Protein AF-A0A0K1Q0U0-F1 (afdb_monomer)

Secondary structure (DSSP, 8-state):
-EEEHHHHHHHHHHHHTS-HHHHHT-EEEEETTEEEEES-TTTS---TTPBPEEEETTEEEEEEETT---SS-HHHHHHHHHHHHTTPPSSEEEETTTTEEEEGGG-EE--HHHHHHHHHHHT-

InterPro domains:
  IPR045548 MoxR-vWA-beta-propeller ternary system domain bpX5 [PF19921] (3-120)

Mean predicted aligned error: 3.36 Å

Sequence (124 aa):
MFGFGDVARSLAERLLARDDAALATLRGLSWADGLLVLGPTVDLPWADGVSYLGQDPQAPRLLLPTQVRPDVPLDAFERALVRQAGNIEPPLAVLSNPPRLVSVVSARSIARSRLVAWLAEWAS

Organism: NCBI:txid1391654

Foldseek 3Di:
DKDWAVQQLQQLVLLLVDDQVLLQQKWWDDDQTMIDIDHPPVSRRDTPPDFAWDADPLQNQETEGPVDDDPDRNVVVNVVVVVVCPPQGTSWYFDVDPTDTHHCVPIHRGGSVVSVVSSVSNVD

Nearest PDB structures (foldseek):
  8vc2-assembly1_A  TM=5.690E-01  e=4.094E+00  Bombyx mori

Radius of gyration: 14.57 Å; Cα contacts (8 Å, |Δi|>4): 194; chains: 1; bounding box: 37×29×38 Å

pLDDT: mean 92.87, std 4.91, range [60.44, 97.5]

Solvent-accessible surface area (backbone atoms only — not comparable to full-atom va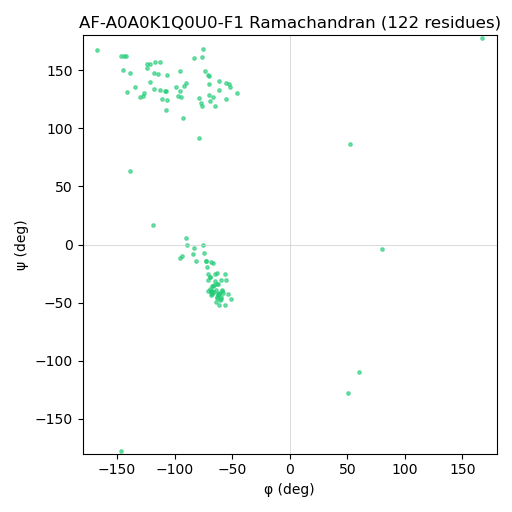lues): 7056 Å² total; per-residue (Å²): 60,33,24,49,53,71,33,20,50,55,39,50,55,53,52,68,74,48,56,70,71,66,30,50,70,25,29,32,49,75,56,93,55,31,34,35,45,46,60,57,80,88,73,52,71,84,53,77,82,52,46,48,56,41,71,42,92,64,26,73,54,35,27,39,40,74,90,59,79,73,98,56,61,52,52,62,51,42,55,52,50,53,60,73,50,59,90,60,57,66,41,30,36,49,41,78,83,73,79,44,81,42,52,55,69,77,43,39,65,40,48,71,70,59,53,53,51,54,54,54,63,64,76,110

Structure (mmCIF, N/CA/C/O backbone):
data_AF-A0A0K1Q0U0-F1
#
_entry.id   AF-A0A0K1Q0U0-F1
#
loop_
_atom_site.group_PDB
_atom_site.id
_atom_site.type_symbol
_atom_site.label_atom_id
_atom_site.label_alt_id
_atom_site.label_comp_id
_atom_site.label_asym_id
_atom_site.label_entity_id
_atom_site.label_seq_id
_atom_site.pdbx_PDB_ins_code
_atom_site.Cartn_x
_atom_site.Cartn_y
_atom_site.Cartn_z
_atom_site.occupancy
_atom_site.B_iso_or_equiv
_atom_site.auth_seq_id
_atom_site.auth_comp_id
_atom_site.auth_asym_id
_atom_site.auth_atom_id
_atom_site.pdbx_PDB_model_num
ATOM 1 N N . MET A 1 1 ? -0.386 4.360 -0.009 1.00 94.56 1 MET A N 1
ATOM 2 C CA . MET A 1 1 ? -1.398 4.194 -1.074 1.00 94.56 1 MET A CA 1
ATOM 3 C C . MET A 1 1 ? -1.344 2.774 -1.611 1.00 94.56 1 MET A C 1
ATOM 5 O O . MET A 1 1 ? -0.327 2.116 -1.422 1.00 94.56 1 MET A O 1
ATOM 9 N N . PHE A 1 2 ? -2.392 2.305 -2.275 1.00 95.94 2 PHE A N 1
ATOM 10 C CA . PHE A 1 2 ? -2.381 1.032 -2.991 1.00 95.94 2 PHE A CA 1
ATOM 11 C C . PHE A 1 2 ? -3.251 1.096 -4.246 1.00 95.94 2 PHE A C 1
ATOM 13 O O . PHE A 1 2 ? -4.111 1.970 -4.371 1.00 95.94 2 PHE A O 1
ATOM 20 N N . GLY A 1 3 ? -3.033 0.145 -5.146 1.00 95.00 3 GLY A N 1
ATOM 21 C CA . GLY A 1 3 ? -3.866 -0.091 -6.317 1.00 95.00 3 GLY A CA 1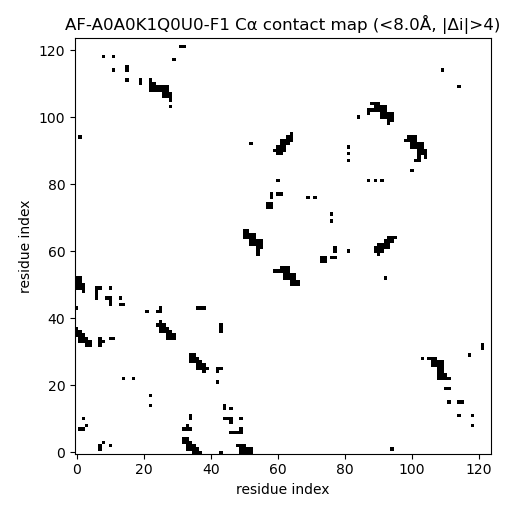
ATOM 22 C C . GLY A 1 3 ? -3.975 -1.579 -6.628 1.00 95.00 3 GLY A C 1
ATOM 23 O O . GLY A 1 3 ? -3.149 -2.378 -6.175 1.00 95.00 3 GLY A O 1
ATOM 24 N N . PHE A 1 4 ? -4.981 -1.922 -7.428 1.00 94.31 4 PHE A N 1
ATOM 25 C CA . PHE A 1 4 ? -5.180 -3.248 -8.010 1.00 94.31 4 PHE A CA 1
ATOM 26 C C . PHE A 1 4 ? -5.200 -3.158 -9.543 1.00 94.31 4 PHE A C 1
ATOM 28 O O . PHE A 1 4 ? -5.517 -2.099 -10.087 1.00 94.31 4 PHE A O 1
ATOM 35 N N . GLY A 1 5 ? -4.874 -4.252 -10.235 1.00 93.44 5 GLY A N 1
ATOM 36 C CA . GLY A 1 5 ? -4.943 -4.363 -11.697 1.00 93.44 5 GLY A CA 1
ATOM 37 C C . GLY A 1 5 ? -4.237 -3.210 -12.418 1.00 93.44 5 GLY A C 1
ATOM 38 O O . GLY A 1 5 ? -3.095 -2.873 -12.100 1.00 93.44 5 GLY A O 1
ATOM 39 N N . ASP A 1 6 ? -4.944 -2.561 -13.344 1.00 93.62 6 ASP A N 1
ATOM 40 C CA . ASP A 1 6 ? -4.421 -1.438 -14.133 1.00 93.62 6 ASP A CA 1
ATOM 41 C C . ASP A 1 6 ? -3.967 -0.246 -13.277 1.00 93.62 6 ASP A C 1
ATOM 43 O O . ASP A 1 6 ? -3.004 0.439 -13.625 1.00 93.62 6 ASP A O 1
ATOM 47 N N . VAL A 1 7 ? -4.596 -0.016 -12.119 1.00 94.75 7 VAL A N 1
ATOM 48 C CA . VAL A 1 7 ? -4.164 1.032 -11.180 1.00 94.75 7 VAL A CA 1
ATOM 49 C C . VAL A 1 7 ? -2.807 0.675 -10.577 1.00 94.75 7 VAL A C 1
ATOM 51 O O . VAL A 1 7 ? -1.934 1.534 -10.461 1.00 94.75 7 VAL A O 1
ATOM 54 N N . ALA A 1 8 ? -2.597 -0.595 -10.214 1.00 95.06 8 ALA A N 1
ATOM 55 C CA . ALA A 1 8 ? -1.307 -1.062 -9.706 1.00 95.06 8 ALA A CA 1
ATOM 56 C C . ALA A 1 8 ? -0.209 -0.945 -10.770 1.00 95.06 8 ALA A C 1
ATOM 58 O O . ALA A 1 8 ? 0.907 -0.521 -10.462 1.00 95.06 8 ALA A O 1
ATOM 59 N N . ARG A 1 9 ? -0.542 -1.256 -12.027 1.00 94.12 9 ARG A N 1
ATOM 60 C CA . ARG A 1 9 ? 0.352 -1.065 -13.171 1.00 94.12 9 ARG A CA 1
ATOM 61 C C . ARG A 1 9 ? 0.712 0.407 -13.369 1.00 94.12 9 ARG A C 1
ATOM 63 O O . ARG A 1 9 ? 1.896 0.732 -13.404 1.00 94.12 9 ARG A O 1
ATOM 70 N N . SER A 1 10 ? -0.277 1.299 -13.440 1.00 94.81 10 SER A N 1
ATOM 71 C CA . SER A 1 10 ? -0.037 2.740 -13.596 1.00 94.81 10 SER A CA 1
ATOM 72 C C . SER A 1 10 ? 0.817 3.296 -12.450 1.00 94.81 10 SER A C 1
ATOM 74 O O . SER A 1 10 ? 1.731 4.093 -12.666 1.00 94.81 10 SER A O 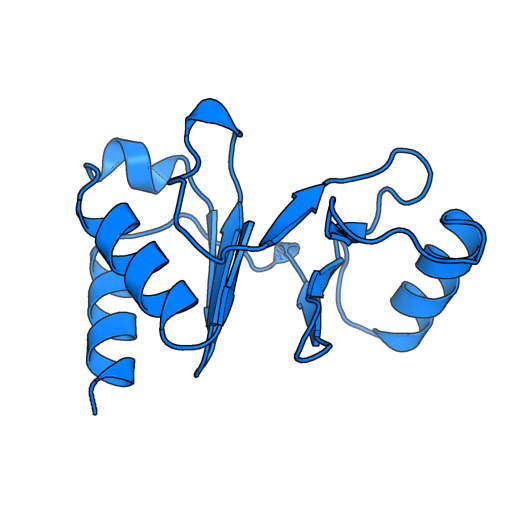1
ATOM 76 N N . LEU A 1 11 ? 0.579 2.822 -11.223 1.00 95.88 11 LEU A N 1
ATOM 77 C CA . LEU A 1 11 ? 1.385 3.168 -10.056 1.00 95.88 11 LEU A CA 1
ATOM 78 C C . LEU A 1 11 ? 2.846 2.712 -10.205 1.00 95.88 11 LEU A C 1
ATOM 80 O O . LEU A 1 11 ? 3.763 3.478 -9.904 1.00 95.88 11 LEU A O 1
ATOM 84 N N . ALA A 1 12 ? 3.078 1.493 -10.693 1.00 95.75 12 ALA A N 1
ATOM 85 C CA . ALA A 1 12 ? 4.419 0.976 -10.950 1.00 95.75 12 ALA A CA 1
ATOM 86 C C . ALA A 1 12 ? 5.144 1.743 -12.069 1.00 95.75 12 ALA A C 1
ATOM 88 O O . ALA A 1 12 ? 6.320 2.069 -11.921 1.00 95.75 12 ALA A O 1
ATOM 89 N N . GLU A 1 13 ? 4.454 2.102 -13.150 1.00 94.75 13 GLU A N 1
ATOM 90 C CA . GLU A 1 13 ? 5.013 2.927 -14.229 1.00 94.75 13 GLU A CA 1
ATOM 91 C C . GLU A 1 13 ? 5.437 4.315 -13.712 1.00 94.75 13 GLU A C 1
ATOM 93 O O . GLU A 1 13 ? 6.543 4.780 -13.999 1.00 94.75 13 GLU A O 1
ATOM 98 N N . ARG A 1 14 ? 4.619 4.953 -12.860 1.00 95.50 14 ARG A N 1
ATOM 99 C CA . ARG A 1 14 ? 4.972 6.237 -12.224 1.00 95.50 14 ARG A CA 1
ATOM 100 C C . ARG A 1 14 ? 6.140 6.121 -11.248 1.00 95.50 14 ARG A C 1
ATOM 102 O O . ARG A 1 14 ? 6.956 7.036 -11.168 1.00 95.50 14 ARG A O 1
ATOM 109 N N . LEU A 1 15 ? 6.245 5.012 -10.518 1.00 96.38 15 LEU A N 1
ATOM 110 C CA . LEU A 1 15 ? 7.416 4.719 -9.690 1.00 96.38 15 LEU A CA 1
ATOM 111 C C . LEU A 1 15 ? 8.677 4.576 -10.554 1.00 96.38 15 LEU A C 1
ATOM 113 O O . LEU A 1 15 ? 9.698 5.176 -10.232 1.00 96.38 15 LEU A O 1
ATOM 117 N N . LEU A 1 16 ? 8.612 3.849 -11.673 1.00 96.25 16 LEU A N 1
ATOM 118 C CA . LEU A 1 16 ? 9.751 3.678 -12.583 1.00 96.25 16 LEU A CA 1
ATOM 119 C C . LEU A 1 16 ? 10.233 4.988 -13.223 1.00 96.25 16 LEU A C 1
ATOM 121 O O . LEU A 1 16 ? 11.402 5.076 -13.593 1.00 96.25 16 LEU A O 1
ATOM 125 N N . ALA A 1 17 ? 9.376 6.002 -13.328 1.00 95.25 17 ALA A N 1
ATOM 126 C CA . ALA A 1 17 ? 9.765 7.327 -13.808 1.00 95.25 17 ALA A CA 1
ATOM 127 C C . ALA A 1 17 ? 10.605 8.136 -12.795 1.00 95.25 17 ALA A C 1
ATOM 129 O O . ALA A 1 17 ? 11.201 9.145 -13.169 1.00 95.25 17 ALA A O 1
ATOM 130 N N . ARG A 1 18 ? 10.663 7.722 -11.521 1.00 95.00 18 ARG A N 1
ATOM 131 C CA . ARG A 1 18 ? 11.498 8.354 -10.482 1.00 95.00 18 ARG A CA 1
ATOM 132 C C . ARG A 1 18 ? 12.925 7.823 -10.549 1.00 95.00 18 ARG A C 1
ATOM 134 O O . ARG A 1 18 ? 13.144 6.744 -11.088 1.00 95.00 18 ARG A O 1
ATOM 141 N N . ASP A 1 19 ? 13.889 8.544 -9.984 1.00 96.19 19 ASP A N 1
ATOM 142 C CA . ASP A 1 19 ? 15.252 8.032 -9.815 1.00 96.19 19 ASP A CA 1
ATOM 143 C C . ASP A 1 19 ? 15.353 7.003 -8.670 1.00 96.19 19 ASP A C 1
ATOM 145 O O . ASP A 1 19 ? 14.430 6.816 -7.873 1.00 96.19 19 ASP A O 1
ATOM 149 N N . ASP A 1 20 ? 16.485 6.302 -8.598 1.00 96.44 20 ASP A N 1
ATOM 150 C CA . ASP A 1 20 ? 16.685 5.228 -7.622 1.00 96.44 20 ASP A CA 1
ATOM 151 C C . ASP A 1 20 ? 16.785 5.743 -6.178 1.00 96.44 20 ASP A C 1
ATOM 153 O O . ASP A 1 20 ? 16.389 5.037 -5.250 1.00 96.44 20 ASP A O 1
ATOM 157 N N . ALA A 1 21 ? 17.254 6.978 -5.972 1.00 94.94 21 ALA A N 1
ATOM 158 C CA . ALA A 1 21 ? 17.313 7.583 -4.644 1.00 94.94 21 ALA A CA 1
ATOM 159 C C . ALA A 1 21 ? 15.899 7.859 -4.112 1.00 94.94 21 ALA A C 1
ATOM 161 O O . ALA A 1 21 ? 15.583 7.520 -2.973 1.00 94.94 21 ALA A O 1
ATOM 162 N N . ALA A 1 22 ? 15.025 8.394 -4.961 1.00 94.50 22 ALA A N 1
ATOM 163 C CA . ALA A 1 22 ? 13.625 8.656 -4.674 1.00 94.50 22 ALA A CA 1
ATOM 164 C C . ALA A 1 22 ? 12.793 7.373 -4.533 1.00 94.50 22 ALA A C 1
ATOM 166 O O . ALA A 1 22 ? 11.786 7.377 -3.830 1.00 94.50 22 ALA A O 1
ATOM 167 N N . LEU A 1 23 ? 13.179 6.277 -5.192 1.00 96.12 23 LEU A N 1
ATOM 168 C CA . LEU A 1 23 ? 12.583 4.959 -4.954 1.00 96.12 23 LEU A CA 1
ATOM 169 C C . LEU A 1 23 ? 12.996 4.389 -3.594 1.00 96.12 23 LEU A C 1
ATOM 171 O O . LEU A 1 23 ? 12.160 3.825 -2.887 1.00 96.12 23 LEU A O 1
ATOM 175 N N . ALA A 1 24 ? 14.257 4.575 -3.202 1.00 94.81 24 ALA A N 1
ATOM 176 C CA . ALA A 1 24 ? 14.791 4.026 -1.963 1.00 94.81 24 ALA A CA 1
ATOM 177 C C . ALA A 1 24 ? 14.138 4.616 -0.697 1.00 94.81 24 ALA A C 1
ATOM 179 O O . ALA A 1 24 ? 14.091 3.929 0.329 1.00 94.81 24 ALA A O 1
ATOM 180 N N . THR A 1 25 ? 13.600 5.844 -0.764 1.00 95.25 25 THR A N 1
ATOM 181 C CA . THR A 1 25 ? 12.843 6.468 0.344 1.00 95.25 25 THR A CA 1
ATOM 182 C C . THR A 1 25 ? 11.464 5.841 0.558 1.00 95.25 25 THR A C 1
ATOM 184 O O . THR A 1 25 ? 10.877 5.972 1.635 1.00 95.25 25 THR A O 1
ATOM 187 N N . LEU A 1 26 ? 10.948 5.131 -0.446 1.00 97.00 26 LEU A N 1
ATOM 188 C CA . LEU A 1 26 ? 9.657 4.467 -0.406 1.00 97.00 26 LEU A CA 1
ATOM 189 C C . LEU A 1 26 ? 9.819 3.004 0.002 1.00 97.00 26 LEU A C 1
ATOM 191 O O . LEU A 1 26 ? 10.810 2.340 -0.305 1.00 97.00 26 LEU A O 1
ATOM 195 N N . ARG A 1 27 ? 8.798 2.469 0.669 1.00 97.50 27 ARG A N 1
ATOM 196 C CA . ARG A 1 27 ? 8.660 1.036 0.942 1.00 97.50 27 ARG A CA 1
ATOM 197 C C . ARG A 1 27 ? 7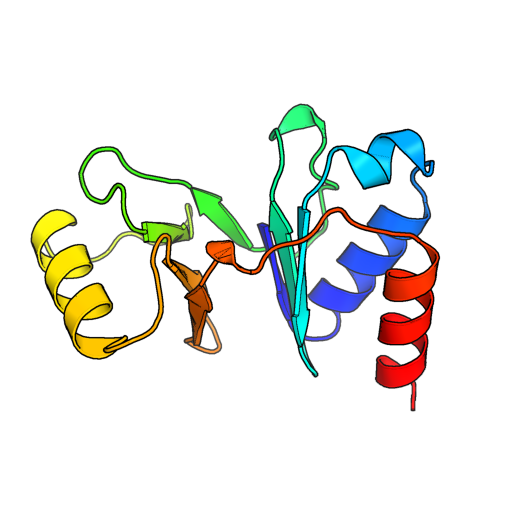.449 0.483 0.214 1.00 97.50 27 ARG A C 1
ATOM 199 O O . ARG A 1 27 ? 6.445 1.174 0.089 1.00 97.50 27 ARG A O 1
ATOM 206 N N . GLY A 1 28 ? 7.512 -0.764 -0.226 1.00 96.69 28 GLY A N 1
ATOM 207 C CA . GLY A 1 28 ? 6.429 -1.382 -0.973 1.00 96.69 28 GLY A CA 1
ATOM 208 C C . GLY A 1 28 ? 6.193 -2.846 -0.643 1.00 96.69 28 GLY A C 1
ATOM 209 O O . GLY A 1 28 ? 7.046 -3.532 -0.071 1.00 96.69 28 GLY A O 1
ATOM 210 N N . LEU A 1 29 ? 5.002 -3.291 -1.027 1.00 96.19 29 LEU A N 1
ATOM 211 C CA . LEU A 1 29 ? 4.565 -4.679 -1.075 1.00 96.19 29 LEU A CA 1
ATOM 212 C C . LEU A 1 29 ? 3.851 -4.903 -2.397 1.00 96.19 29 LEU A C 1
ATOM 214 O O . LEU A 1 29 ? 3.022 -4.083 -2.786 1.00 96.19 29 LEU A O 1
ATOM 218 N N . SER A 1 30 ? 4.145 -6.014 -3.054 1.00 94.50 30 SER A N 1
ATOM 219 C CA . SER A 1 30 ? 3.458 -6.429 -4.268 1.00 94.50 30 SER A CA 1
ATOM 220 C C . SER A 1 30 ? 2.883 -7.828 -4.103 1.00 94.50 30 SER A C 1
ATOM 222 O O . SER A 1 30 ? 3.329 -8.620 -3.270 1.00 94.50 30 SER A O 1
ATOM 224 N N . TRP A 1 31 ? 1.855 -8.108 -4.887 1.00 92.38 31 TRP A N 1
ATOM 225 C CA . TRP A 1 31 ? 1.249 -9.422 -5.055 1.00 92.38 31 TRP A CA 1
ATOM 226 C C . TRP A 1 31 ? 0.746 -9.534 -6.503 1.00 92.38 31 TRP A C 1
ATOM 228 O O . TRP A 1 31 ? 0.975 -8.624 -7.300 1.00 92.38 31 TRP A O 1
ATOM 238 N N . ALA A 1 32 ? 0.102 -10.646 -6.866 1.00 89.69 32 ALA A N 1
ATOM 239 C CA . ALA A 1 32 ? -0.225 -10.962 -8.262 1.00 89.69 32 ALA A CA 1
ATOM 240 C C . ALA A 1 32 ? -0.990 -9.844 -9.001 1.00 89.69 32 ALA A C 1
ATOM 242 O O . ALA A 1 32 ? -0.671 -9.525 -10.139 1.00 89.69 32 ALA A O 1
ATOM 243 N N . ASP A 1 3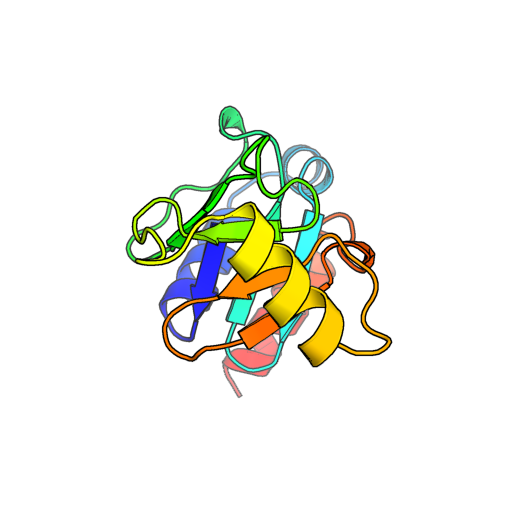3 ? -1.972 -9.221 -8.348 1.00 90.62 33 ASP A N 1
ATOM 244 C CA . ASP A 1 33 ? -2.860 -8.222 -8.948 1.00 90.62 33 ASP A CA 1
ATOM 245 C C . ASP A 1 33 ? -2.768 -6.849 -8.274 1.00 90.62 33 ASP A C 1
ATOM 247 O O . ASP A 1 33 ? -3.675 -6.035 -8.443 1.00 90.62 33 ASP A O 1
ATOM 251 N N . GLY A 1 34 ? -1.725 -6.558 -7.492 1.00 94.12 34 GLY A N 1
ATOM 252 C CA . GLY A 1 34 ? -1.674 -5.268 -6.816 1.00 94.12 34 GLY A CA 1
ATOM 253 C C . GLY A 1 34 ? -0.357 -4.867 -6.177 1.00 94.12 34 GLY A C 1
ATOM 254 O O . GLY A 1 34 ? 0.590 -5.645 -6.037 1.00 94.12 34 GLY A O 1
ATOM 255 N N . LEU A 1 35 ? -0.327 -3.586 -5.822 1.00 95.62 35 LEU A N 1
ATOM 256 C CA . LEU A 1 35 ? 0.846 -2.887 -5.327 1.00 95.62 35 LEU A CA 1
ATOM 257 C C . LEU A 1 35 ? 0.436 -1.926 -4.211 1.00 95.62 35 LEU A C 1
ATOM 259 O O . LEU A 1 35 ? -0.489 -1.127 -4.363 1.00 95.62 35 LEU A O 1
ATOM 263 N N . LEU A 1 36 ? 1.156 -1.982 -3.096 1.00 96.69 36 LEU A N 1
ATOM 264 C CA . LEU A 1 36 ? 1.042 -1.067 -1.969 1.00 96.69 36 LEU A CA 1
ATOM 265 C C . LEU A 1 36 ? 2.363 -0.324 -1.793 1.00 96.69 36 LEU A C 1
ATOM 267 O O . LEU A 1 36 ? 3.432 -0.929 -1.791 1.00 96.69 36 LEU A O 1
ATOM 271 N N . VAL A 1 37 ? 2.271 0.992 -1.612 1.00 97.00 37 VAL A N 1
ATOM 272 C CA . VAL A 1 37 ? 3.404 1.910 -1.461 1.00 97.00 37 VAL A CA 1
ATOM 273 C C . VAL A 1 37 ? 3.224 2.732 -0.190 1.00 97.00 37 VAL A C 1
ATOM 275 O O . VAL A 1 37 ? 2.169 3.328 0.051 1.00 97.00 37 VAL A O 1
ATOM 278 N N . LEU A 1 38 ? 4.275 2.775 0.619 1.00 96.38 38 LEU A N 1
ATOM 279 C CA . LEU A 1 38 ? 4.379 3.489 1.883 1.00 96.38 38 LEU A CA 1
ATOM 280 C C . LEU A 1 38 ? 5.537 4.473 1.804 1.00 96.38 38 LEU A C 1
ATOM 282 O O . LEU A 1 38 ? 6.613 4.146 1.311 1.00 96.38 38 LEU A O 1
ATOM 286 N N . GLY A 1 39 ? 5.336 5.656 2.358 1.00 94.06 39 GLY A N 1
ATOM 287 C CA . GLY A 1 39 ? 6.351 6.692 2.411 1.00 94.06 39 GLY A CA 1
ATOM 288 C C . GLY A 1 39 ? 5.733 8.026 2.809 1.00 94.06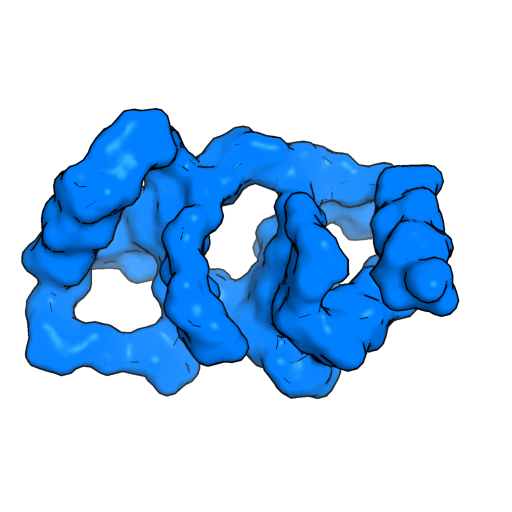 39 GLY A C 1
ATOM 289 O O . GLY A 1 39 ? 4.513 8.095 3.004 1.00 94.06 39 GLY A O 1
ATOM 290 N N . PRO A 1 40 ? 6.557 9.073 2.939 1.00 90.00 40 PRO A N 1
ATOM 291 C CA . PRO A 1 40 ? 6.076 10.430 3.147 1.00 90.00 40 PRO A CA 1
ATOM 292 C C . PRO A 1 40 ? 5.102 10.835 2.039 1.00 90.00 40 PRO A C 1
ATOM 294 O O . PRO A 1 40 ? 5.346 10.565 0.865 1.00 90.00 40 PRO A O 1
ATOM 297 N N . THR A 1 41 ? 4.017 11.527 2.391 1.00 87.12 41 THR A N 1
ATOM 298 C CA . THR A 1 41 ? 2.998 11.973 1.422 1.00 87.12 41 THR A CA 1
ATOM 299 C C . THR A 1 41 ? 3.587 12.801 0.275 1.00 87.12 41 THR A C 1
ATOM 301 O O . THR A 1 41 ? 3.079 12.749 -0.838 1.00 87.12 41 THR A O 1
ATOM 304 N N . VAL A 1 42 ? 4.674 13.535 0.527 1.00 87.88 42 VAL A N 1
ATOM 305 C CA . VAL A 1 42 ? 5.380 14.341 -0.484 1.00 87.88 42 VAL A CA 1
ATOM 306 C C . VAL A 1 42 ? 6.140 13.499 -1.516 1.00 87.88 42 VAL A C 1
ATOM 308 O O . VAL A 1 42 ? 6.327 13.943 -2.645 1.00 87.88 42 VAL A O 1
ATOM 311 N N . ASP A 1 43 ? 6.530 12.275 -1.155 1.00 89.19 43 ASP A N 1
ATOM 312 C CA . ASP A 1 43 ? 7.295 11.362 -2.014 1.00 89.19 43 ASP A CA 1
ATOM 313 C C . ASP A 1 43 ? 6.402 10.368 -2.760 1.00 89.19 43 ASP A C 1
ATOM 315 O O . ASP A 1 43 ? 6.849 9.667 -3.671 1.00 89.19 43 ASP A O 1
ATOM 319 N N . LEU A 1 44 ? 5.131 10.297 -2.368 1.00 89.25 44 LEU A N 1
ATOM 320 C CA . LEU A 1 44 ? 4.154 9.378 -2.917 1.00 89.25 44 LEU A CA 1
ATOM 321 C C . LEU A 1 44 ? 3.837 9.718 -4.392 1.00 89.25 44 LEU A C 1
ATOM 323 O O . LEU A 1 44 ? 3.470 10.852 -4.704 1.00 89.25 44 LEU A O 1
ATOM 327 N N . PRO A 1 45 ? 3.938 8.746 -5.318 1.00 86.50 45 PRO A N 1
ATOM 328 C CA . PRO A 1 45 ? 3.636 8.963 -6.729 1.00 86.50 45 PRO A CA 1
ATOM 329 C C . PRO A 1 45 ? 2.122 8.945 -6.941 1.00 86.50 45 PRO A C 1
ATOM 331 O O . PRO A 1 45 ? 1.525 7.890 -7.144 1.00 86.50 45 PRO A O 1
ATOM 33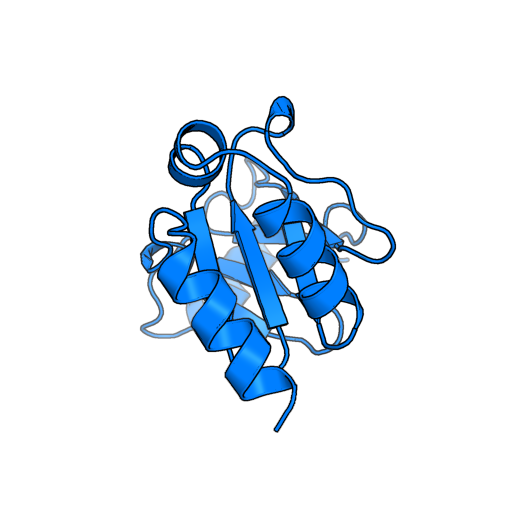4 N N . TRP A 1 46 ? 1.496 10.120 -6.861 1.00 85.19 46 TRP A N 1
ATOM 335 C CA . TRP A 1 46 ? 0.077 10.313 -7.170 1.00 85.19 46 TRP A CA 1
ATOM 336 C C . TRP A 1 46 ? -0.273 9.595 -8.471 1.00 85.19 46 TRP A C 1
ATOM 338 O O . TRP A 1 46 ? 0.444 9.766 -9.454 1.00 85.19 46 TRP A O 1
ATOM 348 N N . ALA A 1 47 ? -1.336 8.795 -8.478 1.00 87.69 47 ALA A N 1
ATOM 349 C CA . ALA A 1 47 ? -1.840 8.100 -9.656 1.00 87.69 47 ALA A CA 1
ATOM 350 C C . ALA A 1 47 ? -3.367 8.034 -9.598 1.00 87.69 47 ALA A C 1
ATOM 352 O O . ALA A 1 47 ? -3.948 8.011 -8.512 1.00 87.69 47 ALA A O 1
ATOM 353 N N . ASP A 1 48 ? -4.018 8.019 -10.755 1.00 89.12 48 ASP A N 1
ATOM 354 C CA . ASP A 1 48 ? -5.475 7.965 -10.803 1.00 89.12 48 ASP A CA 1
ATOM 355 C C . ASP A 1 48 ? -5.971 6.588 -10.348 1.00 89.12 48 ASP A C 1
ATOM 357 O O . ASP A 1 48 ? -5.389 5.555 -10.677 1.00 89.12 48 ASP A O 1
ATOM 361 N N . GLY A 1 49 ? -7.038 6.576 -9.548 1.00 91.00 49 GLY A N 1
ATOM 362 C CA . GLY A 1 49 ? -7.653 5.347 -9.038 1.00 91.00 49 GLY A CA 1
ATOM 363 C C . GLY A 1 49 ? -6.958 4.703 -7.833 1.00 91.00 49 GLY A C 1
ATOM 364 O O . GLY A 1 49 ? -7.489 3.731 -7.295 1.00 91.00 49 GLY A O 1
ATOM 365 N N . VAL A 1 50 ? -5.815 5.219 -7.360 1.00 93.69 50 VAL A N 1
ATOM 366 C CA . VAL A 1 50 ? -5.188 4.685 -6.137 1.00 93.69 50 VAL A CA 1
ATOM 367 C C . VAL A 1 50 ? -6.004 5.037 -4.902 1.00 93.69 50 VAL A C 1
ATOM 369 O O . VAL A 1 50 ? -6.560 6.127 -4.770 1.00 93.69 50 VAL A O 1
ATOM 372 N N . SER A 1 51 ? -6.009 4.116 -3.948 1.00 94.19 51 SER A N 1
ATOM 373 C CA . SER A 1 51 ? -6.584 4.335 -2.628 1.00 94.19 51 SER A CA 1
ATOM 374 C C . SER A 1 51 ? -5.504 4.773 -1.644 1.00 94.19 51 SER A C 1
ATOM 376 O O . SER A 1 51 ? -4.426 4.174 -1.545 1.00 94.19 51 SER A O 1
ATOM 378 N N . TYR A 1 52 ? -5.788 5.831 -0.889 1.00 93.31 52 TYR A N 1
ATOM 379 C CA . TYR A 1 52 ? -4.880 6.359 0.124 1.00 93.31 52 TYR A CA 1
ATOM 380 C C . TYR A 1 52 ? -5.152 5.700 1.464 1.00 93.31 52 TYR A C 1
ATOM 382 O O . TYR A 1 52 ? -6.298 5.477 1.840 1.00 93.31 52 TYR A O 1
ATOM 390 N N . LEU A 1 53 ? -4.070 5.389 2.168 1.00 94.31 53 LEU A N 1
ATOM 391 C CA . LEU A 1 53 ? -4.118 4.776 3.482 1.00 94.31 53 LEU A CA 1
ATOM 392 C C . LEU A 1 53 ? -3.594 5.774 4.505 1.00 94.31 53 LEU A C 1
ATOM 394 O O . LEU A 1 53 ? -2.536 6.366 4.285 1.00 94.31 53 LEU A O 1
ATOM 398 N N . GLY A 1 54 ? -4.323 5.934 5.602 1.00 93.00 54 GLY A N 1
ATOM 399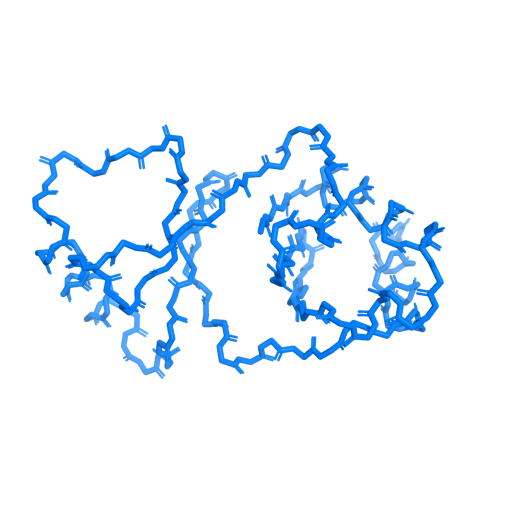 C CA . GLY A 1 54 ? -3.942 6.748 6.748 1.00 93.00 54 GLY A CA 1
ATOM 400 C C . GLY A 1 54 ? -3.943 5.913 8.021 1.00 93.00 54 GLY A C 1
ATOM 401 O O . GLY A 1 54 ? -4.674 4.931 8.130 1.00 93.00 54 GLY A O 1
ATOM 402 N N . GLN A 1 55 ? -3.107 6.301 8.976 1.00 93.00 55 GLN A N 1
ATOM 403 C CA . GLN A 1 55 ? -3.140 5.753 10.326 1.00 93.00 55 GLN A CA 1
ATOM 404 C C . GLN A 1 55 ? -3.945 6.708 11.205 1.00 93.00 55 GLN A C 1
ATOM 406 O O . GLN A 1 55 ? -3.674 7.909 11.215 1.00 93.00 55 GLN A O 1
ATOM 411 N N . ASP A 1 56 ? -4.933 6.177 11.919 1.00 92.81 56 ASP A N 1
ATOM 412 C CA . ASP A 1 56 ? -5.742 6.947 12.862 1.00 92.81 56 ASP A CA 1
ATOM 413 C C . ASP A 1 56 ? -5.220 6.716 14.293 1.00 92.81 56 ASP A C 1
ATOM 415 O O . ASP A 1 56 ? -4.961 5.563 14.653 1.00 92.81 56 ASP A O 1
ATOM 419 N N . PRO A 1 57 ? -5.069 7.756 15.136 1.00 92.81 57 PRO A N 1
ATOM 420 C CA . PRO A 1 57 ? -4.656 7.589 16.531 1.00 92.81 57 PRO A CA 1
ATOM 421 C C . PRO A 1 57 ? -5.550 6.647 17.356 1.00 92.81 57 PRO A C 1
ATOM 423 O O . PRO A 1 57 ? -5.077 6.069 18.332 1.00 92.81 57 PRO A O 1
ATOM 426 N N . GLN A 1 58 ? -6.824 6.482 16.983 1.00 93.50 58 GLN A N 1
ATOM 427 C CA . GLN A 1 58 ? -7.767 5.564 17.632 1.00 93.50 58 GLN A CA 1
ATOM 428 C C . GLN A 1 58 ? -7.619 4.105 17.167 1.00 93.50 58 GLN A C 1
ATOM 430 O O . GLN A 1 58 ? -8.161 3.209 17.813 1.00 93.50 58 GLN A O 1
ATOM 435 N N . ALA A 1 59 ? -6.899 3.863 16.067 1.00 94.88 59 ALA A N 1
ATOM 436 C CA . ALA A 1 59 ? -6.599 2.539 15.522 1.00 94.88 59 ALA A CA 1
ATOM 437 C C . ALA A 1 59 ? -5.133 2.464 15.031 1.00 94.88 59 ALA A C 1
ATOM 439 O O . ALA A 1 59 ? -4.876 2.283 13.835 1.00 94.88 59 ALA A O 1
ATOM 440 N N . PRO A 1 60 ? -4.140 2.617 15.932 1.00 95.25 60 PRO A N 1
ATOM 441 C CA . PRO A 1 60 ? -2.728 2.741 15.566 1.00 95.25 60 PRO A CA 1
ATOM 442 C C . PRO A 1 60 ? -2.132 1.471 14.938 1.00 95.25 60 PRO A C 1
ATOM 444 O O . PRO A 1 60 ? -1.067 1.516 14.326 1.00 95.25 60 PRO A O 1
ATOM 447 N N . ARG A 1 61 ? -2.778 0.314 15.061 1.00 96.38 61 ARG A N 1
ATOM 448 C CA . ARG A 1 61 ? -2.345 -0.949 14.449 1.00 96.38 61 ARG A CA 1
ATOM 449 C C . ARG A 1 61 ? -2.915 -1.135 13.049 1.00 96.38 61 ARG A C 1
ATOM 451 O O . ARG A 1 61 ? -2.605 -2.148 12.422 1.00 96.38 61 ARG A O 1
ATOM 458 N N . LEU A 1 62 ? -3.713 -0.193 12.547 1.00 96.06 62 LEU A N 1
ATOM 459 C CA . LEU A 1 62 ? -4.288 -0.240 11.211 1.00 96.06 62 LEU A CA 1
ATOM 460 C C . LEU A 1 62 ? -3.826 0.925 10.339 1.00 96.06 62 LEU A C 1
ATOM 462 O O . LEU A 1 62 ? -3.621 2.049 10.789 1.00 96.06 62 LEU A O 1
ATOM 466 N N . LEU A 1 63 ? -3.720 0.639 9.047 1.00 96.12 63 LEU A N 1
ATOM 467 C CA . LEU A 1 63 ? -3.748 1.630 7.989 1.00 96.12 63 LEU A CA 1
ATOM 468 C C . LEU A 1 63 ? -5.094 1.484 7.274 1.00 96.12 63 LEU A C 1
ATOM 470 O O . LEU A 1 63 ? -5.372 0.440 6.680 1.00 96.12 63 LEU A O 1
ATOM 474 N N . LEU A 1 64 ? -5.928 2.518 7.348 1.00 94.94 64 LEU A N 1
ATOM 475 C CA . LEU A 1 64 ? -7.297 2.526 6.840 1.00 94.94 64 LEU A CA 1
ATOM 476 C C . LEU A 1 64 ? -7.413 3.359 5.559 1.00 94.94 64 LEU A C 1
ATOM 478 O O . LEU A 1 64 ? -6.734 4.383 5.444 1.00 94.94 64 LEU A O 1
ATOM 482 N N . PRO A 1 65 ? -8.285 2.974 4.610 1.00 93.38 65 PRO A N 1
ATOM 483 C CA . PRO A 1 65 ? -8.642 3.817 3.478 1.00 93.38 65 PRO A CA 1
ATOM 484 C C . PRO A 1 65 ? -9.162 5.169 3.961 1.00 93.38 65 PRO A C 1
ATOM 486 O O . PRO A 1 65 ? -10.115 5.232 4.728 1.00 93.38 65 PRO A O 1
ATOM 489 N N . THR A 1 66 ? -8.573 6.267 3.495 1.00 91.25 66 THR A N 1
ATOM 490 C CA . THR A 1 66 ? -8.944 7.616 3.964 1.00 91.25 66 THR A CA 1
ATOM 491 C C . THR A 1 66 ? -10.305 8.088 3.450 1.00 91.25 66 THR A C 1
ATOM 493 O O . THR A 1 66 ? -10.849 9.067 3.950 1.00 91.25 66 THR A O 1
ATOM 496 N N . GLN A 1 67 ? -10.853 7.405 2.445 1.00 87.69 67 GLN A N 1
ATOM 497 C CA . GLN A 1 67 ? -12.137 7.724 1.817 1.00 87.69 67 GLN A CA 1
ATOM 498 C C . GLN A 1 67 ? -13.315 6.959 2.428 1.00 87.69 67 GLN A C 1
ATOM 500 O O . GLN A 1 67 ? -14.462 7.249 2.100 1.00 87.69 67 GLN A O 1
ATOM 505 N N . VAL A 1 68 ? -13.050 5.970 3.287 1.00 84.06 68 VAL A N 1
ATOM 506 C CA . VAL A 1 68 ? -14.083 5.110 3.868 1.00 84.06 68 VAL A CA 1
ATOM 507 C C . VAL A 1 68 ? -13.926 5.114 5.377 1.00 84.06 68 VAL A C 1
ATOM 509 O O . VAL A 1 68 ? -12.851 4.832 5.900 1.00 84.06 68 VAL A O 1
ATOM 512 N N . ARG A 1 69 ? -15.016 5.403 6.086 1.00 84.69 69 ARG A N 1
ATOM 513 C CA . ARG A 1 69 ? -15.054 5.344 7.545 1.00 84.69 69 ARG A CA 1
ATOM 514 C C . ARG A 1 69 ? -15.889 4.139 7.983 1.00 84.69 69 ARG A C 1
ATOM 516 O O . ARG A 1 69 ? -16.991 3.985 7.466 1.00 84.69 69 ARG A O 1
ATOM 523 N N . PRO A 1 70 ? -15.408 3.306 8.921 1.00 85.69 70 PRO A N 1
ATOM 524 C CA . PRO A 1 70 ? -16.239 2.275 9.530 1.00 85.69 70 PRO A CA 1
ATOM 525 C C . PRO A 1 70 ? -17.433 2.888 10.274 1.00 85.69 70 PRO A C 1
ATOM 527 O O . PRO A 1 70 ? -17.275 3.880 10.985 1.00 85.69 70 PRO A O 1
ATOM 530 N N . ASP A 1 71 ? -18.599 2.247 10.181 1.00 91.12 71 ASP A N 1
ATOM 531 C CA . ASP A 1 71 ? -19.813 2.634 10.928 1.00 91.12 71 ASP A CA 1
ATOM 532 C C . ASP A 1 71 ? -19.761 2.239 12.416 1.00 91.12 71 ASP A C 1
ATOM 534 O O . ASP A 1 71 ? -20.686 2.490 13.189 1.00 91.12 71 ASP A O 1
ATOM 538 N N . VAL A 1 72 ? -18.666 1.603 12.829 1.00 92.62 72 VAL A N 1
ATOM 539 C CA . VAL A 1 72 ? -18.385 1.190 14.204 1.00 92.62 72 VAL A CA 1
ATOM 540 C C . VAL A 1 72 ? -17.207 1.994 14.766 1.00 92.62 72 VAL A C 1
ATOM 542 O O . VAL A 1 72 ? -16.376 2.484 13.996 1.00 92.62 72 VAL A O 1
ATOM 545 N N . PRO A 1 73 ? -17.079 2.115 16.101 1.00 94.50 73 PRO A N 1
ATOM 546 C CA . PRO A 1 73 ? -15.909 2.729 16.721 1.00 94.50 73 PRO A CA 1
ATOM 547 C C . PRO A 1 73 ? -14.591 2.114 16.224 1.00 94.50 73 PRO A C 1
ATOM 549 O O . PRO A 1 73 ? -14.466 0.890 16.117 1.00 94.50 73 PRO A O 1
ATOM 552 N N . LEU A 1 74 ? -13.606 2.965 15.917 1.00 93.44 74 LEU A N 1
ATOM 553 C CA . LEU A 1 74 ? -12.342 2.547 15.296 1.00 93.44 74 LEU A CA 1
ATOM 554 C C . LEU A 1 74 ? -11.533 1.585 16.172 1.00 93.44 74 LEU A C 1
ATOM 556 O O . LEU A 1 74 ? -10.905 0.665 15.654 1.00 93.44 74 LEU A O 1
ATOM 560 N N . ASP A 1 75 ? -11.597 1.741 17.490 1.00 94.38 75 ASP A N 1
ATOM 561 C CA . ASP A 1 75 ? -10.934 0.858 18.448 1.00 94.38 75 ASP A CA 1
ATOM 562 C C . ASP A 1 75 ? -11.554 -0.554 18.446 1.00 94.38 75 ASP A C 1
ATOM 564 O O . ASP A 1 75 ? -10.850 -1.565 18.511 1.00 94.38 75 ASP A O 1
ATOM 568 N N . ALA A 1 76 ? -12.884 -0.646 18.341 1.00 95.25 76 ALA A N 1
ATOM 569 C CA . ALA A 1 76 ? -13.599 -1.910 18.218 1.00 95.25 76 ALA A CA 1
ATOM 570 C C . ALA A 1 76 ? -13.311 -2.576 16.868 1.00 95.25 76 ALA A C 1
ATOM 572 O O . ALA A 1 76 ? -13.084 -3.789 16.819 1.00 95.25 76 ALA A O 1
ATOM 573 N N . PHE A 1 77 ? -13.256 -1.779 15.799 1.00 95.31 77 PHE A N 1
ATOM 574 C CA . PHE A 1 77 ? -12.874 -2.235 14.467 1.00 95.31 77 PHE A CA 1
ATOM 575 C C . PHE A 1 77 ? -11.447 -2.796 14.441 1.00 95.31 77 PHE A C 1
ATOM 577 O O . PHE A 1 77 ? -11.233 -3.910 13.962 1.00 95.31 77 PHE A O 1
ATOM 584 N N . GLU A 1 78 ? -10.483 -2.080 15.031 1.00 95.75 78 GLU A N 1
ATOM 585 C CA . GLU A 1 78 ? -9.100 -2.539 15.170 1.00 95.75 78 GLU A CA 1
ATOM 586 C C . GLU A 1 78 ? -9.018 -3.879 15.892 1.00 95.75 78 GLU A C 1
ATOM 588 O O . GLU A 1 78 ? -8.413 -4.820 15.374 1.00 95.75 78 GLU A O 1
ATOM 593 N N . ARG A 1 79 ? -9.651 -3.998 17.065 1.00 95.00 79 ARG A N 1
ATOM 594 C CA . ARG A 1 79 ? -9.639 -5.252 17.831 1.00 95.00 79 ARG A CA 1
ATOM 595 C C . ARG A 1 79 ? -10.207 -6.416 17.024 1.00 95.00 79 ARG A C 1
ATOM 597 O O . ARG A 1 79 ? -9.649 -7.513 17.079 1.00 95.00 79 ARG A O 1
ATOM 604 N N . ALA A 1 80 ? -11.291 -6.190 16.282 1.00 94.88 80 ALA A N 1
ATOM 605 C CA . ALA A 1 80 ? -11.909 -7.214 15.447 1.00 94.88 80 ALA A CA 1
ATOM 606 C C . ALA A 1 80 ? -10.973 -7.667 14.316 1.00 94.88 80 ALA A C 1
ATOM 608 O O . ALA A 1 80 ? -10.736 -8.867 14.170 1.00 94.88 80 ALA A O 1
ATOM 609 N N . LEU A 1 81 ? -10.387 -6.725 13.570 1.00 94.50 81 LEU A N 1
ATOM 610 C CA . LEU A 1 81 ? -9.494 -7.044 12.454 1.00 94.50 81 LEU A CA 1
ATOM 611 C C . LEU A 1 81 ? -8.190 -7.689 12.909 1.00 94.50 81 LEU A C 1
ATOM 613 O O . LEU A 1 81 ? -7.767 -8.674 12.313 1.00 94.50 81 LEU A O 1
ATOM 617 N N . VAL A 1 82 ? -7.574 -7.194 13.983 1.00 94.19 82 VAL A N 1
ATOM 618 C CA . VAL A 1 82 ? -6.371 -7.811 14.558 1.00 94.19 82 VAL A CA 1
ATOM 619 C C . VAL A 1 82 ? -6.661 -9.247 14.990 1.00 94.19 82 VAL A C 1
ATOM 621 O O . VAL A 1 82 ? -5.874 -10.145 14.704 1.00 94.19 82 VAL A O 1
ATOM 624 N N . ARG A 1 83 ? -7.796 -9.483 15.660 1.00 94.12 83 ARG A N 1
ATOM 625 C CA . ARG A 1 83 ? -8.198 -10.833 16.069 1.00 94.12 83 ARG A CA 1
ATOM 626 C C . ARG A 1 83 ? -8.425 -11.739 14.858 1.00 94.12 83 ARG A C 1
ATOM 628 O O . ARG A 1 83 ? -8.009 -12.892 14.888 1.00 94.12 83 ARG A O 1
ATOM 635 N N . GLN A 1 84 ? -9.073 -11.230 13.811 1.00 92.44 84 GLN A N 1
ATOM 636 C CA . GLN A 1 84 ? -9.335 -11.975 12.579 1.00 92.44 84 GLN A CA 1
ATOM 637 C C . GLN A 1 84 ? -8.053 -12.282 11.796 1.00 92.44 84 GLN A C 1
ATOM 639 O O . GLN A 1 84 ? -7.935 -13.354 11.210 1.00 92.44 84 GLN A O 1
ATOM 644 N N . ALA A 1 85 ? -7.088 -11.363 11.800 1.00 91.50 85 ALA A N 1
ATOM 645 C CA . ALA A 1 85 ? -5.804 -11.527 11.131 1.00 91.50 85 ALA A CA 1
ATOM 646 C C . ALA A 1 85 ? -4.919 -12.603 11.793 1.00 91.50 85 ALA A C 1
ATOM 648 O O . ALA A 1 85 ? -3.952 -13.064 11.187 1.00 91.50 85 ALA A O 1
ATOM 649 N N . GLY A 1 86 ? -5.252 -13.030 13.017 1.00 90.69 86 GLY A N 1
ATOM 650 C CA . GLY A 1 86 ? -4.571 -14.112 13.721 1.00 90.69 86 GLY A CA 1
ATOM 651 C C . GLY A 1 86 ? -3.092 -13.799 13.943 1.00 90.69 86 GLY A C 1
ATOM 652 O O . GLY A 1 86 ? -2.751 -12.919 14.727 1.00 90.69 86 GLY A O 1
ATOM 653 N N . ASN A 1 87 ? -2.220 -14.519 13.234 1.00 88.19 87 ASN A N 1
ATOM 654 C CA . ASN A 1 87 ? -0.763 -14.423 13.376 1.00 88.19 87 ASN A CA 1
ATOM 655 C C . ASN A 1 87 ? -0.115 -13.378 12.452 1.00 88.19 87 ASN A C 1
ATOM 657 O O . ASN A 1 87 ? 1.110 -13.303 12.376 1.00 88.19 87 ASN A O 1
ATOM 661 N N . ILE A 1 88 ? -0.905 -12.597 11.712 1.00 91.62 88 ILE A N 1
ATOM 662 C CA . ILE A 1 88 ? -0.370 -11.544 10.849 1.00 91.62 88 ILE A CA 1
ATOM 663 C C . ILE A 1 88 ? 0.046 -10.352 11.721 1.00 91.62 88 ILE A C 1
ATOM 665 O O . ILE A 1 88 ? -0.773 -9.744 12.412 1.00 91.62 88 ILE A O 1
ATOM 669 N N . GLU A 1 89 ? 1.330 -10.006 11.674 1.00 94.44 89 GLU A N 1
ATOM 670 C CA . GLU A 1 89 ? 1.892 -8.936 12.495 1.00 94.44 89 GLU A CA 1
ATOM 671 C C . GLU A 1 89 ? 1.402 -7.546 12.035 1.00 94.44 89 GLU A C 1
ATOM 673 O O . GLU A 1 89 ? 1.500 -7.224 10.849 1.00 94.44 89 GLU A O 1
ATOM 678 N N . PRO A 1 90 ? 0.879 -6.694 12.931 1.00 94.56 90 PRO A N 1
ATOM 679 C CA . PRO A 1 90 ? 0.514 -5.315 12.611 1.00 94.56 90 PRO A CA 1
ATOM 680 C C . PRO A 1 90 ? 1.744 -4.385 12.504 1.00 94.56 90 PRO A C 1
ATOM 682 O O . PRO A 1 90 ? 2.777 -4.689 13.093 1.00 94.56 90 PRO A O 1
ATOM 685 N N . PRO A 1 91 ? 1.634 -3.206 11.857 1.00 96.56 91 PRO A N 1
ATOM 686 C CA . PRO A 1 91 ? 0.390 -2.613 11.367 1.00 96.56 91 PRO A CA 1
ATOM 687 C C . PRO A 1 91 ? -0.207 -3.334 10.152 1.00 96.56 91 PRO A C 1
ATOM 689 O O . PRO A 1 91 ? 0.520 -3.867 9.312 1.00 96.56 91 PRO A O 1
ATOM 692 N N . LEU A 1 92 ? -1.538 -3.368 10.069 1.00 96.75 92 LEU A N 1
ATOM 693 C CA . LEU A 1 92 ? -2.281 -4.009 8.983 1.00 96.75 92 LEU A CA 1
ATOM 694 C C . LEU A 1 92 ? -2.892 -2.951 8.065 1.00 96.75 92 LEU A C 1
ATOM 696 O O . LEU A 1 92 ? -3.661 -2.108 8.516 1.00 96.75 92 LEU A O 1
ATOM 700 N N . ALA A 1 93 ? -2.592 -3.016 6.774 1.00 96.44 93 ALA A N 1
ATOM 701 C CA . ALA A 1 93 ? -3.310 -2.269 5.756 1.00 96.44 93 ALA A CA 1
ATOM 702 C C . ALA A 1 93 ? -4.636 -2.958 5.430 1.00 96.44 93 ALA A C 1
ATOM 704 O O . ALA A 1 93 ? -4.661 -4.139 5.073 1.00 96.44 93 ALA A O 1
ATOM 705 N N . VAL A 1 94 ? -5.723 -2.196 5.534 1.00 95.06 94 VAL A N 1
ATOM 706 C CA . VAL A 1 94 ? -7.061 -2.595 5.101 1.00 95.06 94 VAL A CA 1
ATOM 707 C C . VAL A 1 94 ? -7.245 -2.115 3.668 1.00 95.06 94 VAL A C 1
ATOM 709 O O . VAL A 1 94 ? -7.335 -0.916 3.416 1.00 95.06 94 VAL A O 1
ATOM 712 N N . LEU A 1 95 ? -7.257 -3.043 2.716 1.00 94.00 95 LEU A N 1
ATOM 713 C CA . LEU A 1 95 ? -7.472 -2.723 1.308 1.00 94.00 95 LEU A CA 1
ATOM 714 C C . LEU A 1 95 ? -8.954 -2.892 0.997 1.00 94.00 95 LEU A C 1
ATOM 716 O O . LEU A 1 95 ? -9.518 -3.948 1.274 1.00 94.00 95 LEU A O 1
ATOM 720 N N . SER A 1 96 ? -9.571 -1.860 0.431 1.00 87.25 96 SER A N 1
ATOM 721 C CA . SER A 1 96 ? -10.959 -1.905 -0.026 1.00 87.25 96 SER A CA 1
ATOM 722 C C . SER A 1 96 ? -11.026 -2.325 -1.488 1.00 87.25 96 SER A C 1
ATOM 724 O O . SER A 1 96 ? -10.290 -1.792 -2.311 1.00 87.25 96 SER A O 1
ATOM 726 N N . ASN A 1 97 ? -11.964 -3.225 -1.791 1.00 82.56 97 ASN A N 1
ATOM 727 C CA . ASN A 1 97 ? -12.372 -3.634 -3.137 1.00 82.56 97 ASN A CA 1
ATOM 728 C C . ASN A 1 97 ? -11.226 -4.088 -4.084 1.00 82.56 97 ASN A C 1
ATOM 730 O O . ASN A 1 97 ? -10.750 -3.288 -4.890 1.00 82.56 97 ASN A O 1
ATOM 734 N N . PRO A 1 98 ? -10.827 -5.376 -4.050 1.00 88.06 98 PRO A N 1
ATOM 735 C CA . PRO A 1 98 ? -11.322 -6.435 -3.166 1.00 88.06 98 PRO A CA 1
ATOM 736 C C . PRO A 1 98 ? -10.830 -6.286 -1.713 1.00 88.06 98 PRO A C 1
ATOM 738 O O . PRO A 1 98 ? -9.723 -5.791 -1.487 1.00 88.06 98 PRO A O 1
ATOM 741 N N . PRO A 1 99 ? -11.622 -6.729 -0.714 1.00 90.12 99 PRO A N 1
ATOM 742 C CA . PRO A 1 99 ? -11.230 -6.661 0.689 1.00 90.12 99 PRO A CA 1
ATOM 743 C C . PRO A 1 99 ? -10.021 -7.561 0.970 1.00 90.12 99 PRO A C 1
ATOM 745 O O . PRO A 1 99 ? -10.092 -8.780 0.806 1.00 90.12 99 PRO A O 1
ATOM 748 N N . ARG A 1 100 ? -8.910 -6.967 1.418 1.00 92.19 100 ARG A N 1
ATOM 749 C CA . ARG A 1 100 ? -7.702 -7.695 1.844 1.00 92.19 100 ARG A CA 1
ATOM 750 C C . ARG A 1 100 ? -7.101 -7.069 3.102 1.00 92.19 100 ARG A C 1
ATOM 752 O O . ARG A 1 100 ? -7.151 -5.855 3.283 1.00 92.19 100 ARG A O 1
ATOM 759 N N . LEU A 1 101 ? -6.492 -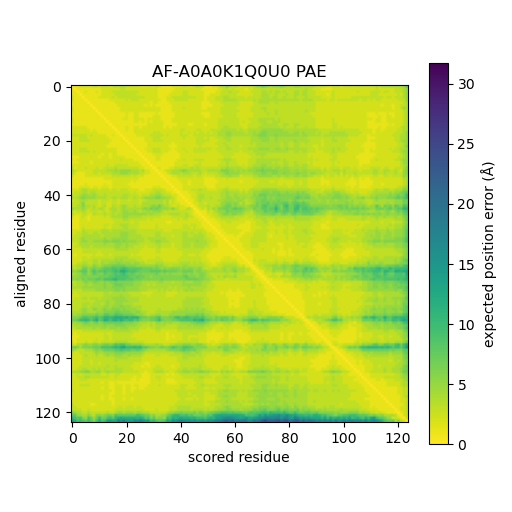7.904 3.943 1.00 93.19 101 LEU A N 1
ATOM 760 C CA . LEU A 1 101 ? -5.657 -7.478 5.067 1.00 93.19 101 LEU A CA 1
ATOM 761 C C . LEU A 1 101 ? -4.207 -7.837 4.771 1.00 93.19 101 LEU A C 1
ATOM 763 O O . LEU A 1 101 ? -3.902 -8.998 4.500 1.00 93.19 101 LEU A O 1
ATOM 767 N N . VAL A 1 102 ? -3.320 -6.848 4.831 1.00 93.88 102 VAL A N 1
ATOM 768 C CA . VAL A 1 102 ? -1.897 -7.035 4.524 1.00 93.88 102 VAL A CA 1
ATOM 769 C C . VAL A 1 102 ? -1.046 -6.452 5.646 1.00 93.88 102 VAL A C 1
ATOM 771 O O . VAL A 1 102 ? -1.199 -5.284 5.993 1.00 93.88 102 VAL A O 1
ATOM 774 N N . SER A 1 103 ? -0.119 -7.237 6.199 1.00 95.44 103 SER A N 1
ATOM 775 C CA . SER A 1 103 ? 0.886 -6.702 7.126 1.00 95.44 103 SER A CA 1
ATOM 776 C C . SER A 1 103 ? 1.863 -5.799 6.391 1.00 95.44 103 SER A C 1
ATOM 778 O O . SER A 1 103 ? 2.572 -6.254 5.490 1.00 95.44 103 SER A O 1
ATOM 780 N N . VAL A 1 104 ? 1.985 -4.548 6.836 1.00 96.06 104 VAL A N 1
ATOM 781 C CA . VAL A 1 104 ? 2.993 -3.626 6.299 1.00 96.06 104 VAL A CA 1
ATOM 782 C C . VAL A 1 104 ? 4.375 -3.791 6.939 1.00 96.06 104 VAL A C 1
ATOM 784 O O . VAL A 1 104 ? 5.328 -3.155 6.494 1.00 96.06 104 VAL A O 1
ATOM 787 N N . VAL A 1 105 ? 4.529 -4.671 7.935 1.00 95.38 105 VAL A N 1
ATOM 788 C CA . VAL A 1 105 ? 5.836 -4.986 8.552 1.00 95.38 105 VAL A CA 1
ATOM 789 C C . VAL A 1 105 ? 6.787 -5.613 7.533 1.00 95.38 105 VAL A C 1
ATOM 791 O O . VAL A 1 105 ? 7.994 -5.359 7.524 1.00 95.38 105 VAL A O 1
ATOM 794 N N . SER A 1 106 ? 6.234 -6.397 6.609 1.00 90.56 106 SER A N 1
ATOM 795 C CA . SER A 1 106 ? 6.998 -7.027 5.536 1.00 90.56 106 SER A CA 1
ATOM 796 C C . SER A 1 106 ? 7.414 -6.056 4.421 1.00 90.56 106 SER A C 1
ATOM 798 O O . SER A 1 106 ? 8.217 -6.441 3.572 1.00 90.56 106 SER A O 1
ATOM 800 N N . ALA A 1 107 ? 6.939 -4.801 4.426 1.00 95.88 107 ALA A N 1
ATOM 801 C CA . ALA A 1 107 ? 7.260 -3.830 3.383 1.00 95.88 107 ALA A CA 1
ATOM 802 C C . ALA A 1 107 ? 8.769 -3.551 3.325 1.00 95.88 107 ALA A C 1
ATOM 804 O O . ALA A 1 107 ? 9.428 -3.327 4.346 1.00 95.88 107 ALA A O 1
ATOM 805 N N . ARG A 1 108 ? 9.326 -3.568 2.113 1.00 96.06 108 ARG A N 1
ATOM 806 C CA . ARG A 1 108 ? 10.763 -3.374 1.850 1.00 96.06 108 ARG A CA 1
ATOM 807 C C . ARG A 1 108 ? 10.987 -2.119 1.026 1.00 96.06 108 ARG A C 1
ATOM 809 O O . ARG A 1 108 ? 10.075 -1.692 0.330 1.00 96.06 108 ARG A O 1
ATOM 816 N N . SER A 1 109 ? 12.188 -1.547 1.102 1.00 97.12 109 SER A N 1
ATOM 817 C CA . SER A 1 109 ? 12.580 -0.438 0.222 1.00 97.12 109 SER A CA 1
ATOM 818 C C . SER A 1 109 ? 12.357 -0.821 -1.246 1.00 97.12 109 SER A C 1
ATOM 820 O O . SER A 1 109 ? 12.610 -1.970 -1.631 1.00 97.12 109 SER A O 1
ATOM 822 N N . ILE A 1 110 ? 11.823 0.104 -2.043 1.00 97.19 110 ILE A N 1
ATOM 823 C CA . ILE A 1 110 ? 11.506 -0.164 -3.446 1.00 97.19 110 ILE A CA 1
ATOM 824 C C . ILE A 1 110 ? 12.798 -0.136 -4.263 1.00 97.19 110 ILE A C 1
ATOM 826 O O . ILE A 1 110 ? 13.492 0.873 -4.328 1.00 97.19 110 ILE A O 1
ATOM 830 N N . ALA A 1 111 ? 13.092 -1.250 -4.932 1.00 96.56 111 ALA A N 1
ATOM 831 C CA . ALA A 1 111 ? 14.200 -1.364 -5.872 1.00 96.56 111 ALA A CA 1
ATOM 832 C C . ALA A 1 111 ? 13.664 -1.429 -7.305 1.00 96.56 111 ALA A C 1
ATOM 834 O O . ALA A 1 111 ? 12.784 -2.246 -7.597 1.00 96.56 111 ALA A O 1
ATOM 835 N N . ARG A 1 112 ? 14.236 -0.626 -8.214 1.00 97.06 112 ARG A N 1
ATOM 836 C CA . ARG A 1 112 ? 13.844 -0.586 -9.634 1.00 97.06 112 ARG A CA 1
ATOM 837 C C . ARG A 1 112 ? 13.805 -1.975 -10.266 1.00 97.06 112 ARG A C 1
ATOM 839 O O . ARG A 1 112 ? 12.828 -2.316 -10.922 1.00 97.06 112 ARG A O 1
ATOM 846 N N . SER A 1 113 ? 14.836 -2.789 -10.041 1.00 96.25 113 SER A N 1
ATOM 847 C CA . SER A 1 113 ? 14.937 -4.137 -10.615 1.00 96.25 113 SER A CA 1
ATOM 848 C C . SER A 1 113 ? 13.772 -5.042 -10.212 1.00 96.25 113 SER A C 1
ATOM 850 O O . SER A 1 113 ? 13.233 -5.754 -11.055 1.00 96.25 113 SER A O 1
ATOM 852 N N . ARG A 1 114 ? 13.327 -4.977 -8.949 1.00 94.50 114 ARG A N 1
ATOM 853 C CA . ARG A 1 114 ? 12.159 -5.738 -8.482 1.00 94.50 114 ARG A CA 1
ATOM 854 C C . ARG A 1 114 ? 10.857 -5.231 -9.082 1.00 94.50 114 ARG A C 1
ATOM 856 O O . ARG A 1 114 ? 9.989 -6.036 -9.394 1.00 94.50 114 ARG A O 1
ATOM 863 N N . LEU A 1 115 ? 10.725 -3.918 -9.242 1.00 94.44 115 LEU A N 1
ATOM 864 C CA . LEU A 1 115 ? 9.533 -3.318 -9.828 1.00 94.44 115 LEU A CA 1
ATOM 865 C C . LEU A 1 115 ? 9.397 -3.660 -11.320 1.00 94.44 115 LEU A C 1
ATOM 867 O O . LEU A 1 115 ? 8.302 -3.981 -11.770 1.00 94.44 115 LEU A O 1
ATOM 871 N N . VAL A 1 116 ? 10.512 -3.655 -12.062 1.00 95.69 116 VAL A N 1
ATOM 872 C CA . VAL A 1 116 ? 10.558 -4.108 -13.463 1.00 95.69 116 VAL A CA 1
ATOM 873 C C . VAL A 1 116 ? 10.202 -5.591 -13.568 1.00 95.69 116 VAL A C 1
ATOM 875 O O . VAL A 1 116 ? 9.391 -5.948 -14.415 1.00 95.69 116 VAL A O 1
ATOM 878 N N . ALA A 1 117 ? 10.765 -6.444 -12.703 1.00 94.19 117 ALA A N 1
ATOM 879 C CA . ALA A 1 117 ? 10.451 -7.873 -12.697 1.00 94.19 117 ALA A CA 1
ATOM 880 C C . ALA A 1 117 ? 8.954 -8.128 -12.446 1.00 94.19 117 ALA A C 1
ATOM 882 O O . ALA A 1 117 ? 8.322 -8.851 -13.206 1.00 94.19 117 ALA A O 1
ATOM 883 N N . TRP A 1 118 ? 8.372 -7.457 -11.448 1.00 94.12 118 TRP A N 1
ATOM 884 C CA . TRP A 1 118 ? 6.944 -7.565 -11.143 1.00 94.12 118 TRP A CA 1
ATOM 885 C C . TRP A 1 118 ? 6.050 -7.099 -12.307 1.00 94.12 118 TRP A C 1
ATOM 887 O O . TRP A 1 118 ? 5.067 -7.758 -12.629 1.00 94.12 118 TRP A O 1
ATOM 897 N N . LEU A 1 119 ? 6.400 -5.998 -12.983 1.00 92.44 119 LEU A N 1
ATOM 898 C CA . LEU A 1 119 ? 5.659 -5.530 -14.163 1.00 92.44 119 LEU A CA 1
ATOM 899 C C . LEU A 1 119 ? 5.747 -6.500 -15.349 1.00 92.44 119 LEU A C 1
ATOM 901 O O . LEU A 1 119 ? 4.784 -6.627 -16.100 1.00 92.44 119 LEU A O 1
ATOM 905 N N . ALA A 1 120 ? 6.888 -7.169 -15.526 1.00 91.81 120 ALA A N 1
ATOM 906 C CA . ALA A 1 120 ? 7.056 -8.171 -16.574 1.00 91.81 120 ALA A CA 1
ATOM 907 C C . ALA A 1 120 ? 6.198 -9.419 -16.308 1.00 91.81 120 ALA A C 1
ATOM 909 O O . ALA A 1 120 ? 5.567 -9.917 -17.235 1.00 91.81 120 ALA A O 1
ATOM 910 N N . GLU A 1 121 ? 6.128 -9.874 -15.052 1.00 88.19 121 GLU A N 1
ATOM 911 C CA . GLU A 1 121 ? 5.248 -10.974 -14.618 1.00 88.19 121 GLU A CA 1
ATOM 912 C C . GLU A 1 121 ? 3.760 -10.628 -14.761 1.00 88.19 121 GLU A C 1
ATOM 914 O O . GLU A 1 121 ? 2.941 -11.500 -15.020 1.00 88.19 121 GLU A O 1
ATOM 919 N N . TRP A 1 122 ? 3.395 -9.354 -14.610 1.00 80.50 122 TRP A N 1
ATOM 920 C CA . TRP A 1 122 ? 2.018 -8.899 -14.811 1.00 80.50 122 TRP A CA 1
ATOM 921 C C . TRP A 1 122 ? 1.592 -8.922 -16.289 1.00 80.50 122 TRP A C 1
ATOM 923 O O . TRP A 1 122 ? 0.413 -9.087 -16.589 1.00 80.50 122 TRP A O 1
ATOM 933 N N . ALA A 1 123 ? 2.532 -8.721 -17.220 1.00 69.88 123 ALA A N 1
ATOM 934 C CA . ALA A 1 123 ? 2.259 -8.637 -18.657 1.00 69.88 123 ALA A CA 1
ATOM 935 C C . ALA A 1 123 ? 2.180 -10.004 -19.368 1.00 69.88 123 ALA A C 1
ATOM 937 O O . ALA A 1 123 ? 1.847 -10.035 -20.556 1.00 69.88 123 ALA A O 1
ATOM 938 N N . SER A 1 124 ? 2.522 -11.097 -18.675 1.00 60.44 124 SER A N 1
ATOM 939 C CA . SER A 1 124 ? 2.491 -12.481 -19.178 1.00 60.44 124 SER A CA 1
ATOM 940 C C . SER A 1 124 ? 1.193 -13.197 -18.832 1.00 60.44 124 SER A C 1
ATOM 942 O O . SER A 1 124 ? 0.665 -13.894 -19.725 1.00 60.44 124 SER A O 1
#